Protein AF-A0ABD0P297-F1 (afdb_monomer_lite)

Sequence (113 aa):
CWCELLPTLTRSSADLPILHFLGAANSQLIVIGGNNSETMVTSFCVDSQKWGRIRAMEKTTLIGQGTVLHNEVYMSGMKDNSVIKLNLHSLSLCPLPSLPVRTCYESLFHLYF

Structure (mmCIF, N/CA/C/O backbone):
data_AF-A0ABD0P297-F1
#
_entry.id   AF-A0ABD0P297-F1
#
loop_
_atom_site.group_PDB
_atom_site.id
_atom_site.type_symbol
_atom_site.label_atom_id
_atom_site.label_alt_id
_atom_site.label_comp_id
_atom_site.label_asym_id
_atom_site.label_entity_id
_atom_site.label_seq_id
_atom_site.pdbx_PDB_ins_code
_atom_site.Cartn_x
_atom_site.Cartn_y
_atom_site.Cartn_z
_atom_site.occupancy
_atom_site.B_iso_or_equiv
_atom_site.auth_seq_id
_atom_site.auth_comp_id
_atom_site.auth_asym_id
_atom_site.auth_atom_id
_atom_site.pdbx_PDB_model_num
ATOM 1 N N . CYS A 1 1 ? -28.254 0.503 -0.509 1.00 56.12 1 CYS A N 1
ATOM 2 C CA . CYS A 1 1 ? -27.953 1.939 -0.344 1.00 56.12 1 CYS A CA 1
ATOM 3 C C . CYS A 1 1 ? -26.452 2.118 -0.221 1.00 56.12 1 CYS A C 1
ATOM 5 O O . CYS A 1 1 ? -25.835 1.335 0.488 1.00 56.12 1 CYS A O 1
ATOM 7 N N . TRP A 1 2 ? -25.880 3.098 -0.921 1.00 57.91 2 TRP A N 1
ATOM 8 C CA . TRP A 1 2 ? -24.524 3.569 -0.645 1.00 57.91 2 TRP A CA 1
ATOM 9 C C . TRP A 1 2 ? -24.590 4.428 0.619 1.00 57.91 2 TRP A C 1
ATOM 11 O O . TRP A 1 2 ? -25.438 5.315 0.706 1.00 57.91 2 TRP A O 1
ATOM 21 N N . CYS A 1 3 ? -23.760 4.115 1.604 1.00 59.72 3 CYS A N 1
ATOM 22 C CA . CYS A 1 3 ? -23.648 4.880 2.837 1.00 59.72 3 CYS A CA 1
ATOM 23 C C . CYS A 1 3 ? -22.205 5.361 2.908 1.00 59.72 3 CYS A C 1
ATOM 25 O O . CYS A 1 3 ? -21.289 4.541 2.811 1.00 59.72 3 CYS A O 1
ATOM 27 N N . GLU A 1 4 ? -22.003 6.665 3.060 1.00 58.94 4 GLU A N 1
ATOM 28 C CA . GLU A 1 4 ? -20.674 7.196 3.321 1.00 58.94 4 GLU A CA 1
ATOM 29 C C . GLU A 1 4 ? -20.206 6.647 4.672 1.00 58.94 4 GLU A C 1
ATOM 31 O O . GLU A 1 4 ? -20.792 6.909 5.724 1.00 58.94 4 GLU A O 1
ATOM 36 N N . LEU A 1 5 ? -19.178 5.805 4.634 1.00 58.84 5 LEU A N 1
ATOM 37 C CA . LEU A 1 5 ? -18.427 5.467 5.827 1.00 58.84 5 LEU A CA 1
ATOM 38 C C . LEU A 1 5 ? -17.726 6.765 6.247 1.00 58.84 5 LEU A C 1
ATOM 40 O O . LEU A 1 5 ? -17.024 7.374 5.446 1.00 58.84 5 LEU A O 1
ATOM 44 N N . LEU A 1 6 ? -17.921 7.179 7.501 1.00 57.41 6 LEU A N 1
ATOM 45 C CA . LEU A 1 6 ? -17.317 8.378 8.091 1.00 57.41 6 LEU A CA 1
ATOM 46 C C . LEU A 1 6 ? -15.933 8.160 8.759 1.00 57.41 6 LEU A C 1
ATOM 48 O O . LEU A 1 6 ? -15.605 8.940 9.658 1.00 57.41 6 LEU A O 1
ATOM 52 N N . PRO A 1 7 ? -15.067 7.166 8.440 1.00 55.69 7 PRO A N 1
ATOM 53 C CA . PRO A 1 7 ? -13.688 7.320 8.846 1.00 55.69 7 PRO A CA 1
ATOM 54 C C . PRO A 1 7 ? -13.136 8.463 8.001 1.00 55.69 7 PRO A C 1
ATOM 56 O O . PRO A 1 7 ? -13.057 8.358 6.778 1.00 55.69 7 PRO A O 1
ATOM 59 N N . THR A 1 8 ? -12.741 9.563 8.642 1.00 62.03 8 THR A N 1
ATOM 60 C CA . THR A 1 8 ? -11.797 10.480 8.008 1.00 62.03 8 THR A CA 1
ATOM 61 C C . THR A 1 8 ? -10.639 9.612 7.534 1.00 62.03 8 THR A C 1
ATOM 63 O O . THR A 1 8 ? -9.926 9.039 8.355 1.00 62.03 8 THR A O 1
ATOM 66 N N . LEU A 1 9 ? -10.502 9.437 6.214 1.00 60.31 9 LEU A N 1
ATOM 67 C CA . LEU A 1 9 ? -9.463 8.587 5.612 1.00 60.31 9 LEU A CA 1
ATOM 68 C C . LEU A 1 9 ? -8.064 8.993 6.109 1.00 60.31 9 LEU A C 1
ATOM 70 O O . LEU A 1 9 ? -7.130 8.198 6.082 1.00 60.31 9 LEU A O 1
ATOM 74 N N . THR A 1 10 ? -7.951 10.217 6.629 1.00 63.09 10 THR A N 1
ATOM 75 C CA . THR A 1 10 ? -6.869 10.720 7.462 1.00 63.09 10 THR A CA 1
ATOM 76 C C . THR A 1 10 ? -7.179 10.535 8.957 1.00 63.09 10 THR A C 1
ATOM 78 O O . THR A 1 10 ? -8.150 11.054 9.515 1.00 63.09 10 THR A O 1
ATOM 81 N N . ARG A 1 11 ? -6.312 9.796 9.653 1.00 72.38 11 ARG A N 1
ATOM 82 C CA . ARG A 1 11 ? -6.354 9.659 11.113 1.00 72.38 11 ARG A CA 1
ATOM 83 C C . ARG A 1 11 ? -5.422 10.700 11.727 1.00 72.38 11 ARG A C 1
ATOM 85 O O . ARG A 1 11 ? -4.209 10.565 11.612 1.00 72.38 11 ARG A O 1
ATOM 92 N N . SER A 1 12 ? -5.969 11.708 12.409 1.00 72.56 12 SER A N 1
ATOM 93 C CA . SER A 1 12 ? -5.180 12.794 13.026 1.00 72.56 12 SER A CA 1
ATOM 94 C C . SER A 1 12 ? -4.102 12.276 13.984 1.00 72.56 12 SER A C 1
ATOM 96 O O . SER A 1 12 ? -2.971 12.743 13.955 1.00 72.56 12 SER A O 1
ATOM 98 N N . SER A 1 13 ? -4.408 11.235 14.765 1.00 71.44 13 SER A N 1
ATOM 99 C CA . SER A 1 13 ? -3.442 10.605 15.676 1.00 71.44 13 SER A CA 1
ATOM 100 C C . SER A 1 13 ? -2.306 9.850 14.971 1.00 71.44 13 SER A C 1
ATOM 102 O O . SER A 1 13 ? -1.408 9.361 15.644 1.00 71.44 13 SER A O 1
ATOM 104 N N . ALA A 1 14 ? -2.398 9.642 13.657 1.00 73.38 14 ALA A N 1
ATOM 105 C CA . ALA A 1 14 ? -1.355 9.018 12.851 1.00 73.38 14 ALA A CA 1
ATOM 106 C C . ALA A 1 14 ? -0.483 10.051 12.127 1.00 73.38 14 ALA A C 1
ATOM 108 O O . ALA A 1 14 ? 0.402 9.636 11.391 1.00 73.38 14 ALA A O 1
ATOM 109 N N . ASP A 1 15 ? -0.759 11.349 12.310 1.00 78.81 15 ASP A N 1
ATOM 110 C CA . ASP A 1 15 ? -0.101 12.449 11.603 1.00 78.81 15 ASP A CA 1
ATOM 111 C C . ASP A 1 15 ? 0.032 12.164 10.097 1.00 78.81 15 ASP A C 1
ATOM 113 O O . ASP A 1 15 ? 1.116 12.112 9.519 1.00 78.81 15 ASP A O 1
ATOM 117 N N . LEU A 1 16 ? -1.126 11.899 9.481 1.00 78.06 16 LEU A N 1
ATOM 118 C CA . LEU A 1 16 ? -1.303 11.579 8.063 1.00 78.06 16 LEU A CA 1
ATOM 119 C C . LEU A 1 16 ? -1.889 12.784 7.292 1.00 78.06 16 LEU A C 1
ATOM 121 O O . LEU A 1 16 ? -3.022 12.690 6.810 1.00 78.06 16 LEU A O 1
ATOM 125 N N . PRO A 1 17 ? -1.194 13.935 7.184 1.00 78.19 17 PRO A N 1
ATOM 126 C CA . PRO A 1 17 ? -1.691 15.074 6.414 1.00 78.19 17 PRO A CA 1
ATOM 127 C C . PRO A 1 17 ? -1.670 14.817 4.901 1.00 78.19 17 PRO A C 1
ATOM 129 O O . PRO A 1 17 ? -2.445 15.433 4.173 1.00 78.19 17 PRO A O 1
ATOM 132 N N . ILE A 1 18 ? -0.806 13.916 4.418 1.00 82.00 18 ILE A N 1
ATOM 133 C CA . ILE A 1 18 ? -0.673 13.570 2.999 1.00 82.00 18 ILE A CA 1
ATOM 134 C C . ILE A 1 18 ? -1.045 12.101 2.813 1.00 82.00 18 ILE A C 1
ATOM 136 O O . ILE A 1 18 ? -0.490 11.231 3.481 1.00 82.00 18 ILE A O 1
ATOM 140 N N . LEU A 1 19 ? -1.966 11.818 1.889 1.00 84.81 19 LEU A N 1
ATOM 141 C CA . LEU A 1 19 ? -2.314 10.457 1.482 1.00 84.81 19 LEU A CA 1
ATOM 142 C C . LEU A 1 19 ? -1.422 10.027 0.312 1.00 84.81 19 LEU A C 1
ATOM 144 O O . LEU A 1 19 ? -1.429 10.664 -0.740 1.00 84.81 19 LEU A O 1
ATOM 148 N N . HIS A 1 20 ? -0.682 8.934 0.486 1.00 85.44 20 HIS A N 1
ATOM 149 C CA . HIS A 1 20 ? 0.178 8.358 -0.550 1.00 85.44 20 HIS A CA 1
ATOM 150 C C . HIS A 1 20 ? -0.476 7.170 -1.261 1.00 85.44 20 HIS A C 1
ATOM 152 O O . HIS A 1 20 ? -0.281 7.001 -2.461 1.00 85.44 20 HIS A O 1
ATOM 158 N N . PHE A 1 21 ? -1.247 6.356 -0.534 1.00 87.88 21 PHE A N 1
ATOM 159 C CA . PHE A 1 21 ? -1.913 5.165 -1.051 1.00 87.88 21 PHE A CA 1
ATOM 160 C C . PHE A 1 21 ? -3.177 4.832 -0.249 1.00 87.88 21 PHE A C 1
ATOM 162 O O . PHE A 1 21 ? -3.188 4.908 0.982 1.00 87.88 21 PHE A O 1
ATOM 169 N N . LEU A 1 22 ? -4.212 4.389 -0.963 1.00 88.12 22 LEU A N 1
ATOM 170 C CA . LEU A 1 22 ? -5.420 3.789 -0.408 1.00 88.12 22 LEU A CA 1
ATOM 171 C C . LEU A 1 22 ? -5.734 2.518 -1.200 1.00 88.12 22 LEU A C 1
ATOM 173 O O . LEU A 1 22 ? -5.904 2.574 -2.416 1.00 88.12 22 LEU A O 1
ATOM 177 N N . GLY A 1 23 ? -5.836 1.387 -0.511 1.00 88.56 23 GLY A N 1
ATOM 178 C CA . GLY A 1 23 ? -6.178 0.103 -1.121 1.00 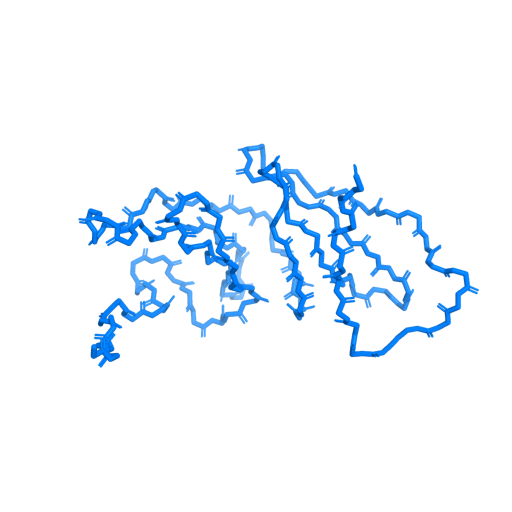88.56 23 GLY A CA 1
ATOM 179 C C . GLY A 1 23 ? -7.096 -0.715 -0.227 1.00 88.56 23 GLY A C 1
ATOM 180 O O . GLY A 1 23 ? -7.181 -0.460 0.971 1.00 88.56 23 GLY A O 1
ATOM 181 N N . ALA A 1 24 ? -7.780 -1.705 -0.793 1.00 88.81 24 ALA A N 1
ATOM 182 C CA . ALA A 1 24 ? -8.667 -2.590 -0.047 1.00 88.81 24 ALA A CA 1
ATOM 183 C C . ALA A 1 24 ? -8.190 -4.044 -0.146 1.00 88.81 24 ALA A C 1
ATOM 185 O O . ALA A 1 24 ? -7.893 -4.525 -1.236 1.00 88.81 24 ALA A O 1
ATOM 186 N N . ALA A 1 25 ? -8.139 -4.744 0.985 1.00 88.31 25 ALA A N 1
ATOM 187 C CA . ALA A 1 25 ? -7.899 -6.183 1.050 1.00 88.31 25 ALA A CA 1
ATOM 188 C C . ALA A 1 25 ? -8.537 -6.762 2.316 1.00 88.31 25 ALA A C 1
ATOM 190 O O . ALA A 1 25 ? -8.440 -6.155 3.377 1.00 88.31 25 ALA A O 1
ATOM 191 N N . ASN A 1 26 ? -9.159 -7.941 2.226 1.00 85.19 26 ASN A N 1
ATOM 192 C CA . ASN A 1 26 ? -9.667 -8.694 3.384 1.00 85.19 26 ASN A CA 1
ATOM 193 C C . ASN A 1 26 ? -10.516 -7.849 4.368 1.00 85.19 26 ASN A C 1
ATOM 195 O O . ASN A 1 26 ? -10.199 -7.778 5.554 1.00 85.19 26 ASN A O 1
ATOM 199 N N . SER A 1 27 ? -11.554 -7.158 3.875 1.00 87.94 27 SER A N 1
ATOM 200 C CA . SER A 1 27 ? -12.404 -6.223 4.653 1.00 87.94 27 SER A CA 1
ATOM 201 C C . SER A 1 27 ? -11.661 -5.059 5.333 1.00 87.94 27 SER A C 1
ATOM 203 O O . SER A 1 27 ? -12.193 -4.406 6.238 1.00 87.94 27 SER A O 1
ATOM 205 N N . GLN A 1 28 ? -10.426 -4.776 4.917 1.00 90.06 28 GLN A N 1
ATOM 206 C CA . GLN A 1 28 ? -9.612 -3.682 5.430 1.00 90.06 28 GLN A CA 1
ATOM 207 C C . GLN A 1 28 ? -9.291 -2.676 4.330 1.00 90.06 28 GLN A C 1
ATOM 209 O O . GLN A 1 28 ? -8.896 -3.044 3.226 1.00 90.06 28 GLN A O 1
ATOM 214 N N 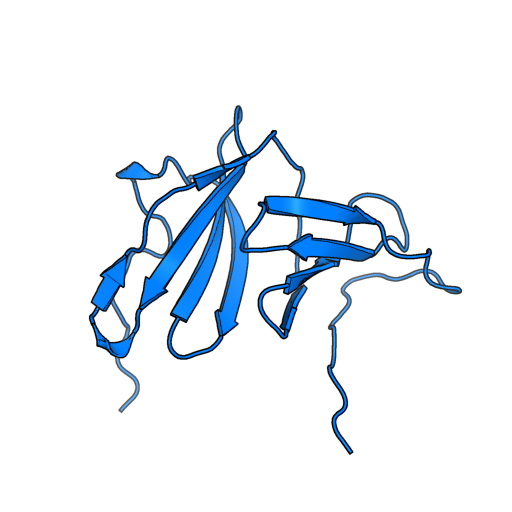. LEU A 1 29 ? -9.409 -1.395 4.667 1.00 90.56 29 LEU A N 1
ATOM 215 C CA . LEU A 1 29 ? -8.858 -0.291 3.895 1.00 90.56 29 LEU A CA 1
ATOM 216 C C . LEU A 1 29 ? -7.451 -0.012 4.415 1.00 90.56 29 LEU A C 1
ATOM 218 O O . LEU A 1 29 ? -7.286 0.409 5.555 1.00 90.56 29 LEU A O 1
ATOM 222 N N . ILE A 1 30 ? -6.437 -0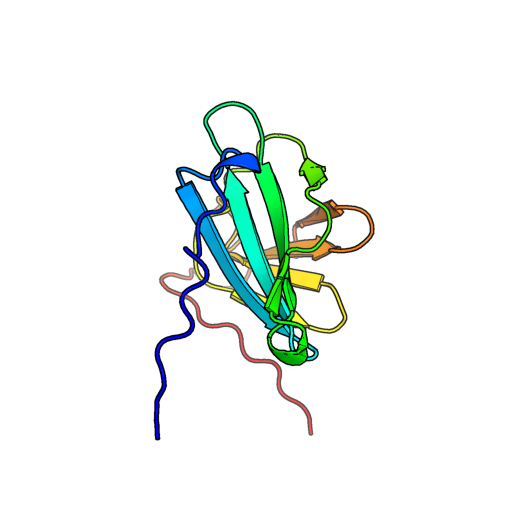.279 3.607 1.00 91.31 30 ILE A N 1
ATOM 223 C CA . ILE A 1 30 ? -5.040 0.019 3.905 1.00 91.31 30 ILE A CA 1
ATOM 224 C C . ILE A 1 30 ? -4.774 1.465 3.506 1.00 91.31 30 ILE A C 1
ATOM 226 O O . ILE A 1 30 ? -4.997 1.846 2.358 1.00 91.31 30 ILE A O 1
ATOM 230 N N . VAL A 1 31 ? -4.283 2.250 4.462 1.00 90.31 31 VAL A N 1
ATOM 231 C CA . VAL A 1 31 ? -3.975 3.669 4.297 1.00 90.31 31 VAL A CA 1
ATOM 232 C C . VAL A 1 31 ? -2.485 3.856 4.520 1.00 90.31 31 VAL A C 1
ATOM 234 O O . VAL A 1 31 ? -1.965 3.540 5.594 1.00 90.31 31 VAL A O 1
ATOM 237 N N . ILE A 1 32 ? -1.805 4.379 3.504 1.00 90.19 32 ILE A N 1
ATOM 238 C CA . ILE A 1 32 ? -0.414 4.804 3.610 1.00 90.19 32 ILE A CA 1
ATOM 239 C C . ILE A 1 32 ? -0.360 6.283 3.289 1.00 90.19 32 ILE A C 1
ATOM 241 O O . ILE A 1 32 ? -0.883 6.743 2.276 1.00 90.19 32 ILE A O 1
ATOM 245 N N . GLY A 1 33 ? 0.290 7.033 4.152 1.00 89.00 33 GLY A N 1
ATOM 246 C CA . GLY A 1 33 ? 0.502 8.452 3.958 1.00 89.00 33 GLY A CA 1
ATOM 247 C C . GLY A 1 33 ? 1.664 8.910 4.809 1.00 89.00 33 GLY A C 1
ATOM 248 O O . GLY A 1 33 ? 2.519 8.103 5.167 1.00 89.00 33 GLY A O 1
ATOM 249 N N . GLY A 1 34 ? 1.698 10.183 5.154 1.00 83.06 34 GLY A N 1
ATOM 250 C CA . GLY A 1 34 ? 2.702 10.670 6.080 1.00 83.06 34 GLY A CA 1
ATOM 251 C C . GLY A 1 34 ? 2.794 12.176 6.117 1.00 83.06 34 GLY A C 1
ATOM 252 O O . GLY A 1 34 ? 1.984 12.898 5.528 1.00 83.06 34 GLY A O 1
ATOM 253 N N . ASN A 1 35 ? 3.810 12.621 6.835 1.00 77.81 35 ASN A N 1
ATOM 254 C CA . ASN A 1 35 ? 4.169 14.014 7.014 1.00 77.81 35 ASN A CA 1
ATOM 255 C C . ASN A 1 35 ? 5.574 14.255 6.423 1.00 77.81 35 ASN A C 1
ATOM 257 O O . ASN A 1 35 ? 6.081 13.501 5.590 1.00 77.81 35 ASN A O 1
ATOM 261 N N . ASN A 1 36 ? 6.237 15.325 6.861 1.00 76.88 36 ASN A N 1
ATOM 262 C CA . ASN A 1 36 ? 7.578 15.658 6.386 1.00 76.88 36 ASN A CA 1
ATOM 263 C C . ASN A 1 36 ? 8.698 14.767 6.951 1.00 76.88 36 ASN A C 1
ATOM 265 O O . ASN A 1 36 ? 9.825 14.882 6.464 1.00 76.88 36 ASN A O 1
ATOM 269 N N . SER A 1 37 ? 8.410 13.893 7.913 1.00 83.81 37 SER A N 1
ATOM 270 C CA . SER A 1 37 ? 9.398 13.141 8.693 1.00 83.81 37 SER A CA 1
ATOM 271 C C . SER A 1 37 ? 9.317 11.632 8.473 1.00 83.81 37 SER A C 1
ATOM 273 O O . SER A 1 37 ? 10.356 10.990 8.372 1.00 83.81 37 SER A O 1
ATOM 275 N N . GLU A 1 38 ? 8.114 11.066 8.378 1.00 88.25 38 GLU A N 1
ATOM 276 C CA . GLU A 1 38 ? 7.899 9.616 8.327 1.00 88.25 38 GLU A CA 1
ATOM 277 C C . GLU A 1 38 ? 6.776 9.247 7.356 1.00 88.25 38 GLU A C 1
ATOM 279 O O . GLU A 1 38 ? 5.852 10.027 7.103 1.00 88.25 38 GLU A O 1
ATOM 284 N N . THR A 1 39 ? 6.839 8.016 6.847 1.00 89.25 39 THR A N 1
ATOM 285 C CA . THR A 1 39 ? 5.715 7.387 6.153 1.00 89.25 39 THR A CA 1
ATOM 286 C C . THR A 1 39 ? 4.987 6.482 7.137 1.00 89.25 39 THR A C 1
ATOM 288 O O . THR A 1 39 ? 5.586 5.659 7.827 1.00 89.25 39 THR A O 1
ATOM 291 N N . MET A 1 40 ? 3.673 6.632 7.197 1.00 90.44 40 MET A N 1
ATOM 292 C CA . MET A 1 40 ? 2.807 6.004 8.180 1.00 90.44 40 MET A CA 1
ATOM 293 C C . M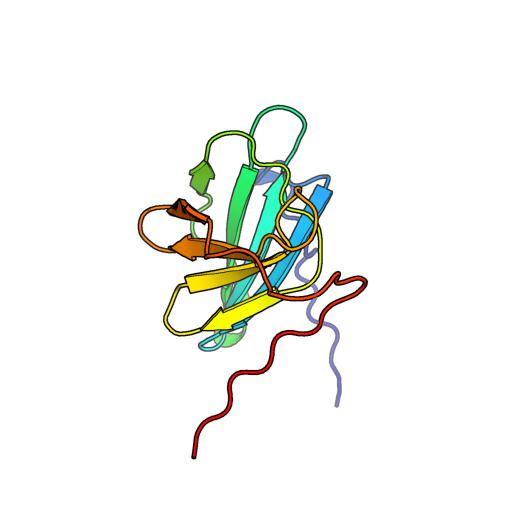ET A 1 40 ? 1.870 5.026 7.483 1.00 90.44 40 MET A C 1
ATOM 295 O O . MET A 1 40 ? 1.209 5.361 6.501 1.00 90.44 40 MET A O 1
ATOM 299 N N . VAL A 1 41 ? 1.808 3.809 8.015 1.00 91.38 41 VAL A N 1
ATOM 300 C CA . VAL A 1 41 ? 0.960 2.721 7.530 1.00 91.38 41 VAL A CA 1
ATOM 301 C C . VAL A 1 41 ? -0.061 2.379 8.602 1.00 91.38 41 VAL A C 1
ATOM 303 O O . VAL A 1 41 ? 0.280 2.081 9.752 1.00 91.38 41 VAL A O 1
ATOM 306 N N . THR A 1 42 ? -1.332 2.373 8.224 1.00 92.25 42 THR A N 1
ATOM 307 C CA . THR A 1 42 ? -2.424 1.910 9.078 1.00 92.25 42 THR A CA 1
ATOM 308 C C . THR A 1 42 ? -3.504 1.235 8.235 1.00 92.25 42 THR A C 1
ATOM 310 O O . THR A 1 42 ? -3.418 1.177 7.008 1.00 92.25 42 THR A O 1
ATOM 313 N N . SER A 1 43 ? -4.514 0.677 8.891 1.00 91.31 43 SER A N 1
ATOM 314 C CA . SER A 1 43 ? -5.669 0.105 8.215 1.00 91.31 43 SER A CA 1
ATOM 315 C C . SER A 1 43 ? -6.955 0.444 8.949 1.00 91.31 43 SER A C 1
ATOM 317 O O . SER A 1 43 ? -6.945 0.687 10.153 1.00 91.31 43 SER A O 1
ATOM 319 N N . PHE A 1 44 ? -8.068 0.451 8.232 1.00 90.25 44 PHE A N 1
ATOM 320 C CA . PHE A 1 44 ? -9.403 0.563 8.793 1.00 90.25 44 PHE A CA 1
ATOM 321 C C . PHE A 1 44 ? -10.186 -0.704 8.459 1.00 90.25 44 PHE A C 1
ATOM 323 O O . PHE A 1 44 ? -10.370 -1.030 7.289 1.00 90.25 44 PHE A O 1
ATOM 330 N N . CYS A 1 45 ? -10.625 -1.442 9.475 1.00 90.75 45 CYS A N 1
ATOM 331 C CA . CYS A 1 45 ? -11.469 -2.616 9.285 1.00 90.75 45 CYS A CA 1
ATOM 332 C C . CYS A 1 45 ? -12.921 -2.169 9.121 1.00 90.75 45 CYS A C 1
ATOM 334 O O . CYS A 1 45 ? -13.496 -1.599 10.047 1.00 90.75 45 CYS A O 1
ATOM 336 N N . VAL A 1 46 ? -13.502 -2.447 7.953 1.00 87.44 46 VAL A N 1
ATOM 337 C CA . VAL A 1 46 ? -14.863 -2.025 7.592 1.00 87.44 46 VAL A CA 1
ATOM 338 C C . VAL A 1 46 ? -15.900 -2.690 8.496 1.00 87.44 46 VAL A C 1
ATOM 340 O O . VAL A 1 46 ? -16.782 -2.010 9.012 1.00 87.44 46 VAL A O 1
ATOM 343 N N . ASP A 1 47 ? -15.734 -3.986 8.767 1.00 89.12 47 ASP A N 1
ATOM 344 C CA . ASP A 1 47 ? -16.689 -4.775 9.553 1.00 89.12 47 ASP A CA 1
ATOM 345 C C . ASP A 1 47 ? -16.758 -4.318 11.016 1.00 89.12 47 ASP A C 1
ATOM 347 O O . ASP A 1 47 ? -17.834 -4.201 11.598 1.00 89.12 47 ASP A O 1
ATOM 351 N N . SER A 1 48 ? -15.599 -4.034 11.619 1.00 91.00 48 SER A N 1
ATOM 352 C CA . SER A 1 48 ? -15.517 -3.607 13.024 1.00 91.00 48 SER A CA 1
ATOM 353 C C . SER A 1 48 ? -15.549 -2.092 13.218 1.00 91.00 48 SER A C 1
ATOM 355 O O . SER A 1 48 ? -15.631 -1.634 14.356 1.00 91.00 48 SER A O 1
ATOM 357 N N . GLN A 1 49 ? -15.457 -1.325 12.129 1.00 86.75 49 GLN A N 1
ATOM 358 C CA . GLN A 1 49 ? -15.319 0.132 12.110 1.00 86.75 49 GLN A CA 1
ATOM 359 C C . GLN A 1 49 ? -14.177 0.658 12.994 1.00 86.75 49 GLN A C 1
ATOM 361 O O . GLN A 1 49 ? -14.283 1.704 13.638 1.00 86.75 49 GLN A O 1
ATOM 366 N N . LYS A 1 50 ? -13.066 -0.082 13.053 1.00 88.06 50 LYS A N 1
ATOM 367 C CA . LYS A 1 50 ? -11.908 0.256 13.890 1.00 88.06 50 LYS A CA 1
ATOM 368 C C . LYS A 1 50 ? -10.655 0.445 13.059 1.00 88.06 50 LYS A C 1
ATOM 370 O O . LYS A 1 50 ? -10.367 -0.319 12.137 1.00 88.06 50 LYS A O 1
ATOM 375 N N . TRP A 1 51 ? -9.867 1.432 13.465 1.00 89.81 51 TRP A N 1
ATOM 376 C CA . TRP A 1 51 ? -8.504 1.590 12.986 1.00 89.81 51 TRP A CA 1
ATOM 377 C C . TRP A 1 51 ? -7.579 0.551 13.614 1.00 89.81 51 TRP A C 1
ATOM 379 O O . TRP A 1 51 ? -7.627 0.289 14.817 1.00 89.81 51 TRP A O 1
ATOM 389 N N . GLY A 1 52 ? -6.690 0.009 12.794 1.00 90.38 52 GLY A N 1
ATOM 390 C CA . GLY A 1 52 ? -5.581 -0.822 13.210 1.00 90.38 52 GLY A CA 1
ATOM 391 C C . GLY A 1 52 ? -4.459 -0.023 13.870 1.00 90.38 52 GLY A C 1
ATOM 392 O O . GLY A 1 52 ? -4.504 1.203 14.046 1.00 90.38 52 GLY A O 1
ATOM 393 N N . ARG A 1 53 ? -3.405 -0.752 14.237 1.00 91.75 53 ARG A N 1
ATOM 394 C CA . ARG A 1 53 ? -2.173 -0.173 14.770 1.00 91.75 53 ARG A CA 1
ATOM 395 C C . ARG A 1 53 ? -1.509 0.711 13.711 1.00 91.75 53 ARG A C 1
ATOM 397 O O . ARG A 1 53 ? -1.452 0.351 12.537 1.00 91.75 53 ARG A O 1
ATOM 404 N N . ILE A 1 54 ? -0.998 1.856 14.147 1.00 91.31 54 ILE A N 1
ATOM 405 C CA . ILE A 1 54 ? -0.174 2.740 13.323 1.00 91.31 54 ILE A CA 1
ATOM 406 C C . ILE A 1 54 ? 1.261 2.222 13.363 1.00 91.31 54 ILE A C 1
ATOM 408 O O . ILE A 1 54 ? 1.759 1.855 14.433 1.00 91.31 54 ILE A O 1
ATOM 412 N N . ARG A 1 55 ? 1.913 2.174 12.206 1.00 92.25 55 ARG A N 1
ATOM 413 C CA . ARG A 1 55 ? 3.326 1.822 12.093 1.00 92.25 55 ARG A CA 1
ATOM 414 C C . ARG A 1 55 ? 4.039 2.848 11.226 1.00 92.25 55 ARG A C 1
ATOM 416 O O . ARG A 1 55 ? 3.533 3.186 10.160 1.00 92.25 55 ARG A O 1
ATOM 423 N N . ALA A 1 56 ? 5.191 3.301 11.696 1.00 90.38 56 ALA A N 1
ATOM 424 C CA . ALA A 1 56 ? 6.067 4.203 10.970 1.00 90.38 56 ALA A CA 1
ATOM 425 C C . ALA A 1 56 ? 7.117 3.408 10.185 1.00 90.38 56 ALA A C 1
ATOM 427 O O . ALA A 1 56 ? 7.530 2.321 10.599 1.00 90.38 56 ALA A O 1
ATOM 428 N N . MET A 1 57 ? 7.546 3.968 9.064 1.00 90.00 57 MET A N 1
ATOM 429 C CA . MET A 1 57 ? 8.721 3.550 8.309 1.00 90.00 57 MET A CA 1
ATOM 430 C C . MET A 1 57 ? 9.526 4.786 7.907 1.00 90.00 57 MET A C 1
ATOM 432 O O . MET A 1 57 ? 9.025 5.914 7.967 1.00 90.00 57 MET A O 1
ATOM 436 N N . GLU A 1 58 ? 10.763 4.556 7.463 1.00 85.88 58 GLU A N 1
ATOM 437 C CA . GLU A 1 58 ? 11.596 5.608 6.887 1.00 85.88 58 GLU A CA 1
ATOM 438 C C . GLU A 1 58 ? 10.824 6.366 5.804 1.00 85.88 58 GLU A C 1
ATOM 440 O O . GLU A 1 58 ? 10.081 5.769 5.012 1.00 85.88 58 GLU A O 1
ATOM 445 N N . LYS A 1 59 ? 10.992 7.693 5.796 1.00 83.75 59 LYS A N 1
ATOM 446 C CA . LYS A 1 59 ? 10.320 8.578 4.855 1.00 83.75 59 LYS A CA 1
ATOM 447 C C . LYS A 1 59 ? 10.529 8.078 3.437 1.00 83.75 59 LYS A C 1
ATOM 449 O O . LYS A 1 59 ? 11.607 8.199 2.860 1.00 83.75 59 LYS A O 1
ATOM 454 N N . THR A 1 60 ? 9.448 7.576 2.869 1.00 76.06 60 THR A N 1
ATOM 455 C CA . THR A 1 60 ? 9.421 7.107 1.504 1.00 76.06 60 THR A CA 1
ATOM 456 C C . THR A 1 60 ? 8.475 7.994 0.728 1.00 76.06 60 THR A C 1
ATOM 458 O O . THR A 1 60 ? 7.315 8.202 1.073 1.00 76.06 60 THR A O 1
ATOM 461 N N . THR A 1 61 ? 8.990 8.515 -0.365 1.00 70.38 61 THR A N 1
ATOM 462 C CA . THR A 1 61 ? 8.268 9.223 -1.415 1.00 70.38 61 THR A CA 1
ATOM 463 C C . THR A 1 61 ? 7.415 8.238 -2.214 1.00 70.38 61 THR A C 1
ATOM 465 O O . THR A 1 61 ? 7.652 7.961 -3.389 1.00 70.38 61 THR A O 1
ATOM 468 N N . LEU A 1 62 ? 6.427 7.663 -1.534 1.00 67.00 62 LEU A N 1
ATOM 469 C CA . LEU A 1 62 ? 5.387 6.846 -2.134 1.00 67.00 62 LEU A CA 1
ATOM 470 C C . LEU A 1 62 ? 4.413 7.782 -2.840 1.00 67.00 62 LEU A C 1
ATOM 472 O O . LEU A 1 62 ? 3.857 8.693 -2.228 1.00 67.00 62 LEU A O 1
ATOM 476 N N . ILE A 1 63 ? 4.227 7.595 -4.141 1.00 65.25 63 ILE A N 1
ATOM 477 C CA . ILE A 1 63 ? 3.339 8.445 -4.926 1.00 65.25 63 ILE A CA 1
ATOM 478 C C . ILE A 1 63 ? 2.550 7.548 -5.869 1.00 65.25 63 ILE A C 1
ATOM 480 O O . ILE A 1 63 ? 3.124 6.915 -6.749 1.00 65.25 63 ILE A O 1
ATOM 484 N N . GLY A 1 64 ? 1.226 7.537 -5.718 1.00 64.81 64 GLY A N 1
ATOM 485 C CA . GLY A 1 64 ? 0.333 7.173 -6.813 1.00 64.81 64 GLY A CA 1
ATOM 486 C C . GLY A 1 64 ? -0.506 5.915 -6.625 1.00 64.81 64 GLY A C 1
ATOM 487 O O . GLY A 1 64 ? -0.749 5.430 -5.521 1.00 64.81 64 GLY A O 1
ATOM 488 N N . GLN A 1 65 ? -1.019 5.449 -7.764 1.00 74.62 65 GLN A N 1
ATOM 489 C CA . GLN A 1 65 ? -1.911 4.303 -7.880 1.00 74.62 65 GLN A CA 1
ATOM 490 C C . GLN A 1 65 ? -1.145 2.992 -7.675 1.00 74.62 65 GLN A C 1
ATOM 492 O O . GLN A 1 65 ? 0.032 2.858 -8.019 1.00 74.62 65 GLN A O 1
ATOM 497 N N . GLY A 1 66 ? -1.829 2.012 -7.101 1.00 84.69 66 GLY A N 1
ATOM 498 C CA . GLY A 1 66 ? -1.270 0.700 -6.829 1.00 84.69 66 GLY A CA 1
ATOM 499 C C . GLY A 1 66 ? -2.357 -0.292 -6.452 1.00 84.69 66 GLY A C 1
ATOM 500 O O . GLY A 1 66 ? -3.541 0.041 -6.429 1.00 84.69 66 GLY A O 1
ATOM 501 N N . THR A 1 67 ? -1.947 -1.506 -6.118 1.00 89.50 67 THR A N 1
ATOM 502 C CA . THR A 1 67 ? -2.854 -2.570 -5.691 1.00 89.50 67 THR A CA 1
ATOM 503 C C . THR A 1 67 ? -2.293 -3.329 -4.498 1.00 89.50 67 THR A C 1
ATOM 505 O O . THR A 1 67 ? -1.081 -3.351 -4.271 1.00 89.50 67 THR A O 1
ATOM 508 N N . VAL A 1 68 ? -3.186 -3.952 -3.732 1.00 91.19 68 VAL A N 1
ATOM 509 C CA . VAL A 1 68 ? -2.831 -4.856 -2.637 1.00 91.19 68 VAL A CA 1
ATOM 510 C C . VAL A 1 68 ? -3.015 -6.288 -3.118 1.00 91.19 68 VAL A C 1
ATOM 512 O O . VAL A 1 68 ? -4.093 -6.656 -3.577 1.00 91.19 68 VAL A O 1
ATOM 515 N N . LEU A 1 69 ? -1.987 -7.115 -2.956 1.00 90.19 69 LEU A N 1
ATOM 516 C CA . LEU A 1 69 ? -2.037 -8.540 -3.259 1.00 90.19 69 LEU A CA 1
ATOM 517 C C . LEU A 1 69 ? -1.217 -9.308 -2.218 1.00 90.19 69 LEU A C 1
ATOM 519 O O . LEU A 1 69 ? -0.075 -8.958 -1.960 1.00 90.19 69 LEU A O 1
ATOM 523 N N . HIS A 1 70 ? -1.797 -10.345 -1.604 1.00 86.88 70 HIS A N 1
ATOM 524 C CA . HIS A 1 70 ? -1.118 -11.225 -0.634 1.00 86.88 70 HIS A CA 1
ATOM 525 C C . HIS A 1 70 ? -0.292 -10.494 0.448 1.00 86.88 70 HIS A C 1
ATOM 527 O O . HIS A 1 70 ? 0.824 -10.895 0.768 1.00 86.88 70 HIS A O 1
ATOM 533 N N . ASN A 1 71 ? -0.853 -9.433 1.045 1.00 89.75 71 ASN A N 1
ATOM 534 C CA . ASN A 1 71 ? -0.191 -8.605 2.068 1.00 89.75 71 ASN A CA 1
ATOM 535 C C . ASN A 1 71 ? 1.032 -7.813 1.556 1.00 89.75 71 ASN A C 1
ATOM 537 O O . ASN A 1 71 ? 1.880 -7.363 2.330 1.00 89.75 71 ASN A O 1
ATOM 541 N N . GLU A 1 72 ? 1.104 -7.607 0.248 1.00 93.19 72 GLU A N 1
ATOM 542 C CA . GLU A 1 72 ? 2.077 -6.756 -0.415 1.00 93.19 72 GLU A CA 1
ATOM 543 C C . GLU A 1 72 ? 1.337 -5.630 -1.145 1.00 93.19 72 GLU A C 1
ATOM 545 O O . GLU A 1 72 ? 0.280 -5.841 -1.743 1.00 93.19 72 GLU A O 1
ATOM 550 N N . VAL A 1 73 ? 1.873 -4.415 -1.067 1.00 91.44 73 VAL A N 1
ATOM 551 C CA . VAL A 1 73 ? 1.430 -3.284 -1.884 1.00 91.44 73 VAL A CA 1
ATOM 552 C C . VAL A 1 73 ? 2.370 -3.171 -3.062 1.00 91.44 73 VAL A C 1
ATOM 554 O O . VAL A 1 73 ? 3.584 -3.088 -2.887 1.00 91.44 73 VAL A O 1
ATOM 557 N N . TYR A 1 74 ? 1.796 -3.136 -4.252 1.00 89.69 74 TYR A N 1
ATOM 558 C CA . TYR A 1 74 ? 2.510 -2.867 -5.485 1.00 89.69 74 TYR A CA 1
ATOM 559 C C . TYR A 1 74 ? 2.093 -1.500 -5.980 1.00 89.69 74 TYR A C 1
ATOM 561 O O . TYR A 1 74 ? 0.902 -1.238 -6.145 1.00 89.69 74 TYR A O 1
ATOM 569 N N . MET A 1 75 ? 3.059 -0.627 -6.214 1.00 86.88 75 MET A N 1
ATOM 570 C CA . MET A 1 75 ? 2.786 0.737 -6.643 1.00 86.88 75 MET A CA 1
ATOM 571 C C . MET A 1 75 ? 3.909 1.273 -7.516 1.00 86.88 75 MET A C 1
ATOM 573 O O . MET A 1 75 ? 5.019 0.737 -7.526 1.00 86.88 75 MET A O 1
ATOM 577 N N . SER A 1 76 ? 3.608 2.337 -8.254 1.00 81.75 76 SER A N 1
ATOM 578 C CA . SER A 1 76 ? 4.625 3.058 -9.017 1.00 81.75 76 SER A CA 1
ATOM 579 C C . SER A 1 76 ? 5.698 3.614 -8.074 1.00 81.75 76 SER A C 1
ATOM 581 O O . SER A 1 76 ? 5.394 4.147 -7.005 1.00 81.75 76 SER A O 1
ATOM 583 N N . GLY A 1 77 ? 6.963 3.449 -8.448 1.00 76.62 77 GLY A N 1
ATOM 584 C CA . GLY A 1 77 ? 8.099 4.050 -7.759 1.00 76.62 77 GLY A CA 1
ATOM 585 C C . GLY A 1 77 ? 8.423 5.444 -8.300 1.00 76.62 77 GLY A C 1
ATOM 586 O O . GLY A 1 77 ? 7.868 5.893 -9.297 1.00 76.62 77 GLY A O 1
ATOM 587 N N . MET A 1 78 ? 9.358 6.142 -7.646 1.00 71.44 78 MET A N 1
ATOM 588 C CA . MET A 1 78 ? 9.757 7.497 -8.056 1.00 71.44 78 MET A CA 1
ATOM 589 C C . MET A 1 78 ? 10.547 7.564 -9.363 1.00 71.44 78 MET A C 1
ATOM 591 O O . MET A 1 78 ? 10.554 8.600 -10.023 1.00 71.44 78 MET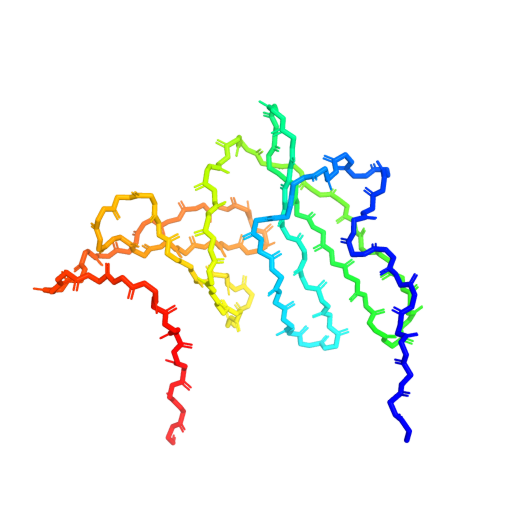 A O 1
ATOM 595 N N . LYS A 1 79 ? 11.329 6.523 -9.663 1.00 74.00 79 LYS A N 1
ATOM 596 C CA . LYS A 1 79 ? 12.152 6.500 -10.873 1.00 74.00 79 LYS A CA 1
ATOM 597 C C . LYS A 1 79 ? 11.263 6.116 -12.046 1.00 74.00 79 LYS A C 1
ATOM 599 O O . LYS A 1 79 ? 10.397 5.254 -11.882 1.00 74.00 79 LYS A O 1
ATOM 604 N N . ASP A 1 80 ? 11.526 6.695 -13.213 1.00 72.31 80 ASP A N 1
ATOM 605 C CA . ASP A 1 80 ? 10.859 6.305 -14.455 1.00 72.31 80 ASP A CA 1
ATOM 606 C C . ASP A 1 80 ? 10.839 4.777 -14.582 1.00 72.31 80 ASP A C 1
ATOM 608 O O . ASP A 1 80 ? 11.869 4.111 -14.425 1.00 72.31 80 ASP A O 1
ATOM 612 N N . ASN A 1 81 ? 9.651 4.232 -14.843 1.00 76.69 81 ASN A N 1
ATOM 613 C CA . ASN A 1 81 ? 9.418 2.807 -15.091 1.00 76.69 81 ASN A CA 1
ATOM 614 C C . ASN A 1 81 ? 9.781 1.897 -13.914 1.00 76.69 81 ASN A C 1
ATOM 616 O O . ASN A 1 81 ? 10.051 0.708 -14.112 1.00 76.69 81 ASN A O 1
ATOM 620 N N . SER A 1 82 ? 9.856 2.446 -12.702 1.00 80.56 82 SER A N 1
ATOM 621 C CA . SER A 1 82 ? 10.061 1.652 -11.500 1.00 80.56 82 SER A CA 1
ATOM 622 C C . SER A 1 82 ? 8.723 1.273 -10.889 1.00 80.56 82 SER A C 1
ATOM 624 O O . SER A 1 82 ? 7.827 2.098 -10.738 1.00 80.56 82 SER A O 1
ATOM 626 N N . VAL A 1 83 ? 8.617 0.011 -10.495 1.00 85.50 83 VAL A N 1
ATOM 627 C CA . VAL A 1 83 ? 7.545 -0.482 -9.637 1.00 85.50 83 VAL A CA 1
ATOM 628 C C . VAL A 1 83 ? 8.193 -0.877 -8.325 1.00 85.50 83 VAL A C 1
ATOM 630 O O . VAL A 1 83 ? 9.279 -1.458 -8.303 1.00 85.50 83 VAL A O 1
ATOM 633 N N . ILE A 1 84 ? 7.550 -0.543 -7.219 1.00 88.75 84 ILE A N 1
ATOM 634 C CA . ILE A 1 84 ? 7.997 -0.926 -5.888 1.00 88.75 84 ILE A CA 1
ATOM 635 C C . ILE A 1 84 ? 6.988 -1.876 -5.267 1.00 88.75 84 ILE A C 1
ATOM 637 O O . ILE A 1 84 ? 5.776 -1.772 -5.468 1.00 88.75 84 ILE A O 1
ATOM 641 N N . LYS A 1 85 ? 7.526 -2.805 -4.491 1.00 91.62 85 LYS A N 1
ATOM 642 C CA . LYS A 1 85 ? 6.782 -3.742 -3.675 1.00 91.62 85 LYS A CA 1
ATOM 643 C C . LYS A 1 85 ? 7.041 -3.427 -2.212 1.00 91.62 85 LYS A C 1
ATOM 645 O O . LYS A 1 85 ? 8.188 -3.433 -1.771 1.00 91.62 85 LYS A O 1
ATOM 650 N N . LEU A 1 86 ? 5.986 -3.179 -1.454 1.00 92.25 86 LEU A N 1
ATOM 651 C CA . LEU A 1 86 ? 6.043 -2.978 -0.014 1.00 92.25 86 LEU A CA 1
ATOM 652 C C . LEU A 1 86 ? 5.403 -4.173 0.686 1.00 92.25 86 LEU A C 1
ATOM 654 O O . LEU A 1 86 ? 4.216 -4.438 0.514 1.00 92.25 86 LEU A O 1
ATOM 658 N N . ASN A 1 87 ? 6.166 -4.867 1.526 1.00 93.62 87 ASN A N 1
ATOM 659 C CA . ASN A 1 87 ? 5.604 -5.898 2.387 1.00 93.62 87 ASN A CA 1
ATOM 660 C C . ASN A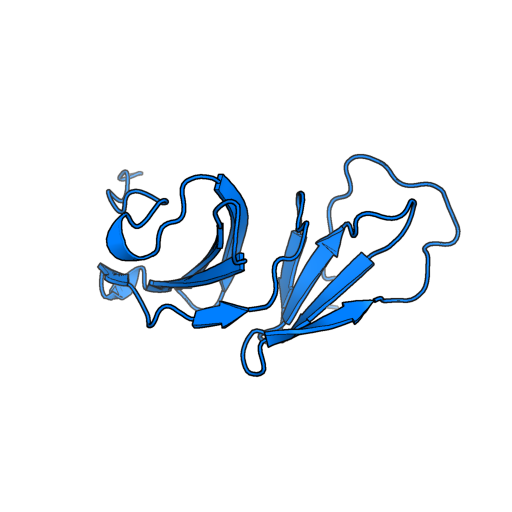 1 87 ? 4.881 -5.241 3.571 1.00 93.62 87 ASN A C 1
ATOM 662 O O . ASN A 1 87 ? 5.504 -4.566 4.389 1.00 93.62 87 ASN A O 1
ATOM 666 N N . LEU A 1 88 ? 3.571 -5.452 3.703 1.00 91.44 88 LEU A N 1
ATOM 667 C CA . LEU A 1 88 ? 2.786 -4.814 4.759 1.00 91.44 88 LEU A CA 1
ATOM 668 C C . LEU A 1 88 ? 3.051 -5.404 6.142 1.00 91.44 88 LEU A C 1
ATOM 670 O O . LEU A 1 88 ? 2.644 -4.796 7.122 1.00 91.44 88 LEU A O 1
ATOM 674 N N . HIS A 1 89 ? 3.699 -6.559 6.282 1.00 91.44 89 HIS A N 1
ATOM 675 C CA . HIS A 1 89 ? 4.052 -7.103 7.593 1.00 91.44 89 HIS A CA 1
ATOM 676 C C . HIS A 1 89 ? 5.370 -6.508 8.107 1.00 91.44 89 HIS A C 1
ATOM 678 O O . HIS A 1 89 ? 5.378 -5.879 9.165 1.00 91.44 89 HIS A O 1
ATOM 684 N N . SER A 1 90 ? 6.457 -6.671 7.347 1.00 93.56 90 SER A N 1
ATOM 685 C CA . SER A 1 90 ? 7.806 -6.207 7.709 1.00 93.56 90 SER A CA 1
ATOM 686 C C . SER A 1 90 ? 8.048 -4.727 7.428 1.00 93.56 90 SER A C 1
ATOM 688 O O . SER A 1 90 ? 9.034 -4.184 7.914 1.00 93.56 90 SER A O 1
ATOM 690 N N . LEU A 1 91 ? 7.187 -4.090 6.630 1.00 92.06 91 LEU A N 1
ATOM 691 C CA . LEU A 1 91 ? 7.380 -2.737 6.107 1.00 92.06 91 LEU A CA 1
ATOM 692 C C . LEU A 1 91 ? 8.644 -2.582 5.245 1.00 92.06 91 LEU A C 1
ATOM 694 O O . LEU A 1 91 ? 9.124 -1.474 5.031 1.00 92.06 91 LEU A O 1
ATOM 698 N N . SER A 1 92 ? 9.171 -3.688 4.714 1.00 91.75 92 SER A N 1
ATOM 699 C CA . SER A 1 92 ? 10.327 -3.665 3.820 1.00 91.75 92 SER A CA 1
ATOM 700 C C . SER A 1 92 ? 9.915 -3.284 2.402 1.00 91.75 92 SER A C 1
ATOM 702 O O . SER A 1 92 ? 9.017 -3.910 1.826 1.00 91.75 92 SER A O 1
ATOM 704 N N . LEU A 1 93 ? 10.625 -2.316 1.830 1.00 89.94 93 LEU A N 1
ATOM 705 C CA . LEU A 1 93 ? 10.435 -1.861 0.461 1.00 89.94 93 LEU A CA 1
ATOM 706 C C . LEU A 1 93 ? 11.433 -2.543 -0.479 1.00 89.94 93 LEU A C 1
ATOM 708 O O . LEU A 1 93 ? 12.627 -2.613 -0.199 1.00 89.94 93 LEU A O 1
ATOM 712 N N . CYS A 1 94 ? 10.935 -3.055 -1.597 1.00 90.94 94 CYS A N 1
ATOM 713 C CA . CYS A 1 94 ? 11.704 -3.799 -2.581 1.00 90.94 94 CYS A CA 1
ATOM 714 C C . CYS A 1 94 ? 11.404 -3.246 -3.982 1.00 90.94 94 CYS A C 1
ATOM 716 O O . CYS A 1 94 ? 10.268 -3.372 -4.447 1.00 90.94 94 CYS A O 1
ATOM 718 N N . PRO A 1 95 ? 12.373 -2.617 -4.666 1.00 88.81 95 PRO A N 1
ATOM 719 C CA . PRO A 1 95 ? 12.195 -2.240 -6.061 1.00 88.81 95 PRO A CA 1
ATOM 720 C C . PRO A 1 95 ? 12.104 -3.498 -6.931 1.00 88.81 95 PRO A C 1
ATOM 722 O O . PRO A 1 95 ? 12.901 -4.426 -6.790 1.00 88.81 95 PRO A O 1
ATOM 725 N N . LEU A 1 96 ? 11.131 -3.521 -7.835 1.00 89.19 96 LEU A N 1
ATOM 726 C CA . LEU A 1 96 ? 11.001 -4.543 -8.865 1.00 89.19 96 LEU A CA 1
ATOM 727 C C . LEU A 1 96 ? 11.834 -4.161 -10.101 1.00 89.19 96 LEU A C 1
ATOM 729 O O . LEU A 1 96 ? 12.219 -2.995 -10.248 1.00 89.19 96 LEU A O 1
ATOM 733 N N . PRO A 1 97 ? 12.128 -5.124 -10.995 1.00 88.19 97 PRO A N 1
ATOM 734 C CA . PRO A 1 97 ? 12.797 -4.836 -12.258 1.00 88.19 97 PRO A CA 1
ATOM 735 C C . PRO A 1 97 ? 12.077 -3.738 -13.048 1.00 88.19 97 PRO A C 1
ATOM 737 O O . PRO A 1 97 ? 10.846 -3.693 -13.074 1.00 88.19 97 PRO A O 1
ATOM 740 N N . SER A 1 98 ? 12.847 -2.865 -13.699 1.00 83.19 98 SER A N 1
ATOM 741 C CA . SER A 1 98 ? 12.293 -1.805 -14.542 1.00 83.19 98 SER A CA 1
ATOM 742 C C . SER A 1 98 ? 11.437 -2.375 -15.666 1.00 83.19 98 SER A C 1
ATOM 744 O O . SER A 1 98 ? 11.782 -3.390 -16.276 1.00 83.19 98 SER A O 1
ATOM 746 N N . LEU A 1 99 ? 10.346 -1.679 -15.975 1.00 81.62 99 LEU A N 1
ATOM 747 C CA . LEU A 1 99 ? 9.495 -2.044 -17.098 1.00 81.62 99 LEU A CA 1
ATOM 748 C C . LEU A 1 99 ? 10.235 -1.807 -18.429 1.00 81.62 99 LEU A C 1
ATOM 750 O O . LEU A 1 99 ? 10.997 -0.841 -18.552 1.00 81.62 99 LEU A O 1
ATOM 754 N N . PRO A 1 100 ? 10.009 -2.662 -19.445 1.00 83.38 100 PRO A N 1
ATOM 755 C CA . PRO A 1 100 ? 10.706 -2.585 -20.732 1.00 83.38 100 PRO A CA 1
ATOM 756 C C . PRO A 1 100 ? 10.314 -1.356 -21.566 1.00 83.38 100 PRO A C 1
ATOM 758 O O . PRO A 1 100 ? 10.952 -1.062 -22.574 1.00 83.38 100 PRO A O 1
ATOM 761 N N . VAL A 1 101 ? 9.263 -0.640 -21.163 1.00 81.50 101 VAL A N 1
ATOM 762 C CA . VAL A 1 101 ? 8.725 0.543 -21.841 1.00 81.50 101 VAL A CA 1
ATOM 763 C C . VAL A 1 101 ? 8.500 1.663 -20.840 1.00 81.50 101 VAL A C 1
ATOM 765 O O . VAL A 1 101 ? 8.366 1.403 -19.645 1.00 81.50 101 VAL A O 1
ATOM 768 N N . ARG A 1 102 ? 8.459 2.910 -21.329 1.00 78.12 102 ARG A N 1
ATOM 769 C CA . ARG A 1 102 ? 8.113 4.054 -20.485 1.00 78.12 102 ARG A CA 1
ATOM 770 C C . ARG A 1 102 ? 6.655 4.064 -20.085 1.00 78.12 102 ARG A C 1
ATOM 772 O O . ARG A 1 102 ? 5.796 3.858 -20.937 1.00 78.12 102 ARG A O 1
ATOM 779 N N . THR A 1 103 ? 6.403 4.331 -18.809 1.00 71.62 103 THR A N 1
ATOM 780 C CA . THR A 1 103 ? 5.058 4.250 -18.246 1.00 71.62 103 THR A CA 1
ATOM 781 C C . THR A 1 103 ? 4.635 5.553 -17.581 1.00 71.62 103 THR A C 1
ATOM 783 O O . THR A 1 103 ? 5.455 6.331 -17.097 1.00 71.62 103 THR A O 1
ATOM 786 N N . CYS A 1 104 ? 3.337 5.848 -17.655 1.00 71.00 104 CYS A N 1
ATOM 787 C CA . CYS A 1 104 ? 2.725 7.061 -17.127 1.00 71.00 104 CYS A CA 1
ATOM 788 C C . CYS A 1 104 ? 1.265 6.745 -16.781 1.00 71.00 104 CYS A C 1
ATOM 790 O O . CYS A 1 104 ? 0.582 6.127 -17.594 1.00 71.00 104 CYS A O 1
ATOM 792 N N . TYR A 1 105 ? 0.801 7.150 -15.593 1.00 67.31 105 TYR A N 1
ATOM 793 C CA . TYR A 1 105 ? -0.557 6.872 -15.093 1.00 67.31 105 TYR A CA 1
ATOM 794 C C . TYR A 1 105 ? -0.945 5.380 -15.137 1.00 67.31 105 TYR A C 1
ATOM 796 O O . TYR A 1 105 ? -1.969 5.000 -15.702 1.00 67.31 105 TYR A O 1
ATOM 804 N N . GLU A 1 106 ? -0.104 4.518 -14.565 1.00 70.31 106 GLU A N 1
ATOM 805 C CA . GLU A 1 106 ? -0.305 3.069 -14.634 1.00 70.31 106 GLU A CA 1
ATOM 806 C C . GLU A 1 106 ? -1.439 2.556 -13.745 1.00 70.31 106 GLU A C 1
ATOM 808 O O . GLU A 1 106 ? -1.629 2.997 -12.613 1.00 70.31 106 GLU A O 1
ATOM 813 N N . SER A 1 107 ? -2.129 1.529 -14.241 1.00 71.19 107 SER A N 1
ATOM 814 C CA . SER A 1 107 ? -3.019 0.681 -13.450 1.00 71.19 107 SER A CA 1
ATOM 815 C C . SER A 1 107 ? -2.433 -0.723 -13.367 1.00 71.19 107 SER A C 1
ATOM 817 O O . SER A 1 107 ? -2.090 -1.320 -14.387 1.00 71.19 107 SER A O 1
ATOM 819 N N . LEU A 1 108 ? -2.320 -1.259 -12.151 1.00 75.62 108 LEU A N 1
ATOM 820 C CA . LEU A 1 108 ? -1.872 -2.631 -11.929 1.00 75.62 108 LEU A CA 1
ATOM 821 C C . LEU A 1 108 ? -3.066 -3.587 -11.922 1.00 75.62 108 LEU A C 1
ATOM 823 O O . LEU A 1 108 ? -4.002 -3.411 -11.141 1.00 75.62 108 LEU A O 1
ATOM 827 N N . PHE A 1 109 ? -2.985 -4.643 -12.729 1.00 76.50 109 PHE A N 1
ATOM 828 C CA . PHE A 1 109 ? -3.974 -5.716 -12.767 1.00 76.50 109 PHE A CA 1
ATOM 829 C C . PHE A 1 109 ? -3.335 -7.029 -12.333 1.00 76.50 109 PHE A C 1
ATOM 831 O O . PHE A 1 109 ? -2.288 -7.424 -12.843 1.00 76.50 109 PHE A O 1
ATOM 838 N N . HIS A 1 110 ? -3.989 -7.721 -11.406 1.00 76.88 110 HIS A N 1
ATOM 839 C CA . HIS A 1 110 ? -3.662 -9.102 -11.087 1.00 76.88 110 HIS A CA 1
ATOM 840 C C . HIS A 1 110 ? -4.577 -10.014 -11.906 1.00 76.88 110 HIS A C 1
ATOM 842 O O . HIS A 1 110 ? -5.793 -10.006 -11.715 1.00 76.88 110 HIS A O 1
ATOM 848 N N . LEU A 1 111 ? -3.992 -10.767 -12.837 1.00 83.06 111 LEU A N 1
ATOM 849 C CA . LEU A 1 111 ? -4.712 -11.741 -13.651 1.00 83.06 111 LEU A CA 1
ATOM 850 C C . LEU A 1 111 ? -4.647 -13.104 -12.955 1.00 83.06 111 LEU A C 1
ATOM 852 O O . LEU A 1 111 ? -3.561 -13.636 -12.739 1.00 83.06 111 LEU A O 1
ATOM 856 N N . TYR A 1 112 ? -5.809 -13.643 -12.594 1.00 78.44 112 TYR A N 1
ATOM 857 C CA . TYR A 1 112 ? -5.963 -14.984 -12.034 1.00 78.44 112 TYR A CA 1
ATOM 858 C C . TYR A 1 112 ? -6.764 -15.813 -13.040 1.00 78.44 112 TYR A C 1
ATOM 860 O O . TYR A 1 112 ? -7.873 -15.411 -13.397 1.00 78.44 112 TYR A O 1
ATOM 868 N N . PHE A 1 113 ? -6.169 -16.899 -13.536 1.00 82.00 113 PHE A N 1
ATOM 869 C CA . PHE A 1 113 ? -6.745 -17.783 -14.554 1.00 82.00 113 PHE A CA 1
ATOM 870 C C . PHE A 1 113 ? -7.172 -19.109 -13.936 1.00 82.00 113 PHE A C 1
ATOM 872 O O . PHE A 1 113 ? -6.407 -19.622 -13.086 1.00 82.00 113 PHE A O 1
#

Secondary structure (DSSP, 8-state):
--------SS-GGGT--EEEEEEEETTEEEEEEE-SSEEEEEEEETTTTEE---EEEE-----S-EEEETTEEEEE-SSTT-EEEEETTT--EEEPPPPSS--SS--------

Radius of gyration: 14.55 Å; chains: 1; bounding box: 41×33×38 Å

pLDDT: mean 81.88, std 10.22, range [55.69, 93.62]

Organism: Cirrhinus mrigala (NCBI:txid683832)

Foldseek 3Di:
DDDDLPPPLDDVVLQFPAWQDWEDDDQKTWTWGHDPFWIKTWIARNVVRDIGDIDTDGDAPRHDDWYDDPQWTWGDHPDFQWIWIARNPVRDIDIDDGDPDTDDRDDDDDDDD